Protein AF-A0A6V7RP11-F1 (afdb_monomer)

Radius of gyration: 23.59 Å; Cα contacts (8 Å, |Δi|>4): 20; chains: 1; bounding box: 39×22×74 Å

Foldseek 3Di:
DDPPPPPPPPPPDDPVVVVVVVVVVVVVVLVVQLVVVCVVPVHSCVVVDPVVVVVVCVVVVD

pLDDT: mean 82.31, std 13.04, range [48.62, 97.31]

Solvent-accessible surface area (backbone atoms only — not comparable to full-atom values): 3823 Å² total; per-residue (Å²): 138,81,83,76,78,76,78,78,78,76,67,90,70,51,69,66,61,56,52,52,52,49,52,51,51,51,51,52,50,49,52,53,51,29,54,54,31,22,78,7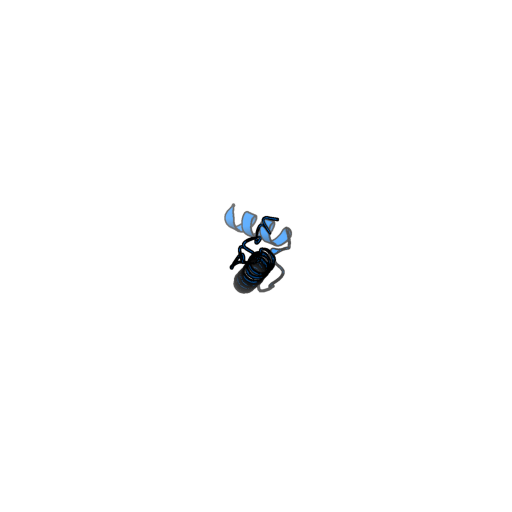5,63,83,31,52,67,43,76,77,38,67,68,48,54,53,49,53,49,51,70,72,66,111

Secondary structure (DSSP, 8-state):
-----------SS-HHHHHHHHHHHHHHHHHHHHHHHHHHHS-TTGGG-HHHHHHHHHHHH-

Mean predicted aligned error: 10.2 Å

Organism: NCBI:txid709509

Structure (mmCIF, N/CA/C/O backbone):
data_AF-A0A6V7RP11-F1
#
_entry.id   AF-A0A6V7RP11-F1
#
loop_
_atom_site.group_PDB
_atom_site.id
_atom_site.type_symbol
_atom_site.label_atom_id
_atom_site.label_alt_id
_atom_site.label_comp_id
_atom_site.label_asym_id
_atom_site.label_entity_id
_atom_site.label_seq_id
_atom_site.pdbx_PDB_ins_code
_atom_site.Cartn_x
_atom_site.Cartn_y
_atom_site.Cartn_z
_atom_site.occupancy
_atom_site.B_iso_or_equiv
_atom_site.auth_seq_id
_atom_site.auth_comp_id
_atom_site.auth_asym_id
_atom_site.auth_atom_id
_atom_site.pdbx_PDB_model_num
ATOM 1 N N . MET A 1 1 ? -26.937 1.723 51.050 1.00 51.00 1 MET A N 1
ATOM 2 C CA . MET A 1 1 ? -26.413 0.712 50.111 1.00 51.00 1 MET A CA 1
ATOM 3 C C . MET A 1 1 ? -27.063 0.979 48.764 1.00 51.00 1 MET A C 1
ATOM 5 O O . MET A 1 1 ? -28.155 0.495 48.518 1.00 51.00 1 MET A O 1
ATOM 9 N N . ALA A 1 2 ? -26.488 1.877 47.965 1.00 48.62 2 ALA A N 1
ATOM 10 C CA . ALA A 1 2 ? -26.990 2.160 46.624 1.00 48.62 2 ALA A CA 1
ATOM 11 C C . ALA A 1 2 ? -26.015 1.508 45.648 1.00 48.62 2 ALA A C 1
ATOM 13 O O . ALA A 1 2 ? -24.965 2.071 45.343 1.00 48.62 2 ALA A O 1
ATOM 14 N N . GLU A 1 3 ? -26.326 0.279 4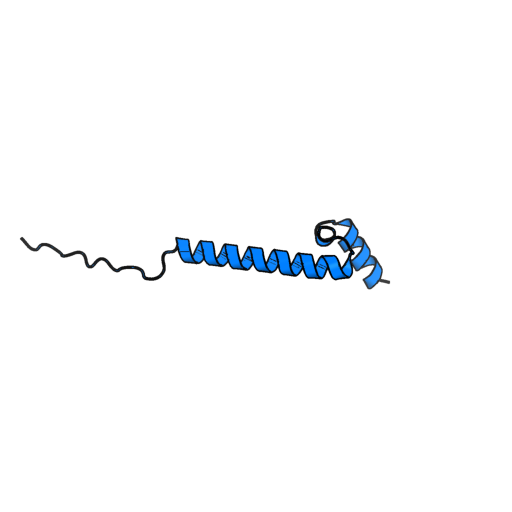5.243 1.00 55.16 3 GLU A N 1
ATOM 15 C CA . GLU 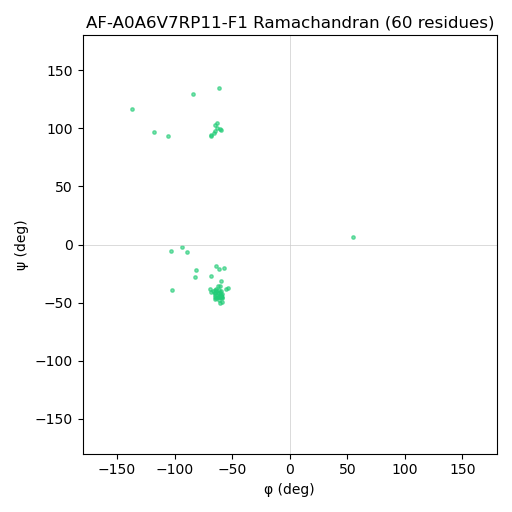A 1 3 ? -25.631 -0.397 44.155 1.00 55.16 3 GLU A CA 1
ATOM 16 C C . GLU A 1 3 ? -25.863 0.412 42.879 1.00 55.16 3 GLU A C 1
ATOM 18 O O . GLU A 1 3 ? -26.930 0.376 42.264 1.00 55.16 3 GLU A O 1
ATOM 23 N N . GLN A 1 4 ? -24.866 1.214 42.512 1.00 56.59 4 GLN A N 1
ATOM 24 C CA . GLN A 1 4 ? -24.844 1.913 41.240 1.00 56.59 4 GLN A CA 1
ATOM 25 C C . GLN A 1 4 ? -24.680 0.865 40.141 1.00 56.59 4 GLN A C 1
ATOM 27 O O . GLN A 1 4 ? -23.568 0.451 39.817 1.00 56.59 4 GLN A O 1
ATOM 32 N N . GLN A 1 5 ? -25.805 0.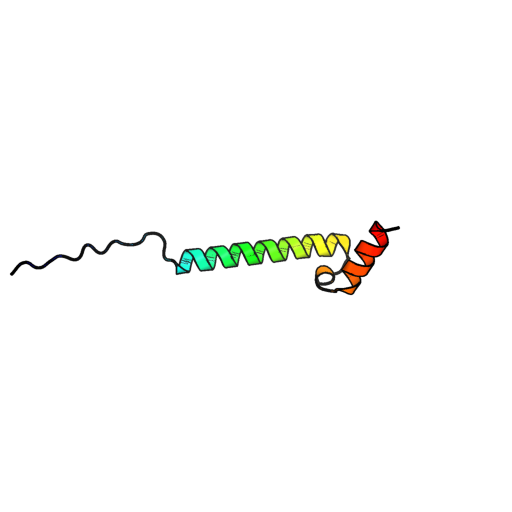410 39.590 1.00 59.38 5 GLN A N 1
ATOM 33 C CA . GLN A 1 5 ? -25.830 -0.469 38.432 1.00 59.38 5 GLN A CA 1
ATOM 34 C C . GLN A 1 5 ? -25.168 0.254 37.259 1.00 59.38 5 GLN A C 1
ATOM 36 O O . GLN A 1 5 ? -25.755 1.130 36.618 1.00 59.38 5 GLN A O 1
ATOM 41 N N . GLN A 1 6 ? -23.904 -0.082 37.015 1.00 61.88 6 GLN A N 1
ATOM 42 C CA . GLN A 1 6 ? -23.141 0.444 35.900 1.00 61.88 6 GLN A CA 1
ATOM 43 C C . GLN A 1 6 ? -23.816 -0.017 34.612 1.00 61.88 6 GLN A C 1
ATOM 45 O O . GLN A 1 6 ? -23.745 -1.180 34.222 1.00 61.88 6 GLN A O 1
ATOM 50 N N . LYS A 1 7 ? -24.517 0.913 33.961 1.00 58.72 7 LYS A N 1
ATOM 51 C CA . LYS A 1 7 ? -25.116 0.721 32.644 1.00 58.72 7 LYS A CA 1
ATOM 52 C C . LYS A 1 7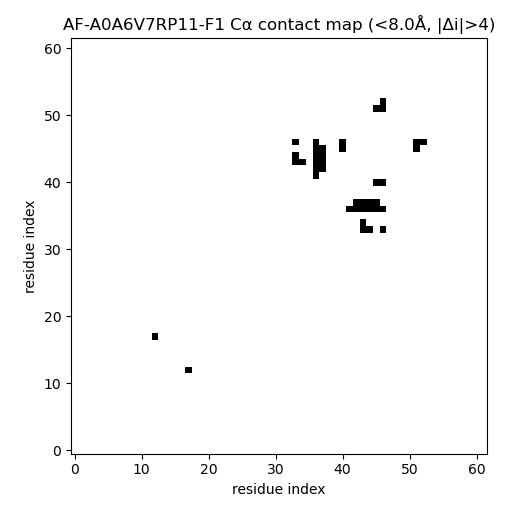 ? -23.977 0.385 31.681 1.00 58.72 7 LYS A C 1
ATOM 54 O O . LYS A 1 7 ? -23.255 1.279 31.244 1.00 58.72 7 LYS A O 1
ATOM 59 N N . ILE A 1 8 ? -23.776 -0.898 31.384 1.00 66.19 8 ILE A N 1
ATOM 60 C CA . ILE 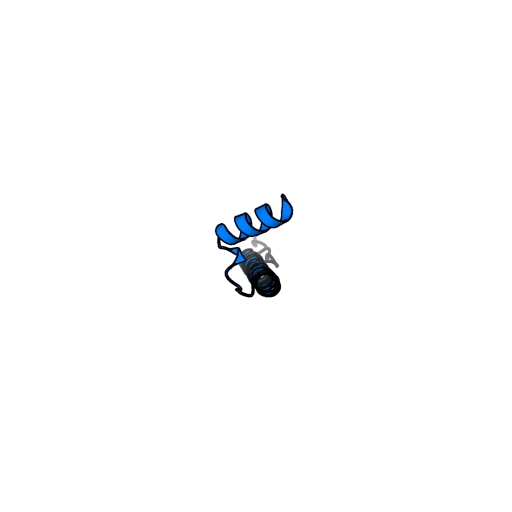A 1 8 ? -22.797 -1.335 30.390 1.00 66.19 8 ILE A CA 1
ATOM 61 C C . ILE A 1 8 ? -23.291 -0.813 29.042 1.00 66.19 8 ILE A C 1
ATOM 63 O O . ILE A 1 8 ? -24.168 -1.394 28.403 1.00 66.19 8 ILE A O 1
ATOM 67 N N . VAL A 1 9 ? -22.772 0.345 28.632 1.00 68.00 9 VAL A N 1
ATOM 68 C CA . VAL A 1 9 ? -23.016 0.914 27.309 1.00 68.00 9 VAL A CA 1
ATOM 69 C C . VAL A 1 9 ? -22.306 0.006 26.315 1.00 68.00 9 VAL A C 1
ATOM 71 O O . VAL A 1 9 ? -21.106 0.128 26.074 1.00 68.00 9 VAL A O 1
ATOM 74 N N . HIS A 1 10 ? -23.047 -0.953 25.770 1.00 62.94 10 HIS A N 1
ATOM 75 C CA . HIS A 1 10 ? -22.560 -1.863 24.747 1.00 62.94 10 HIS A CA 1
ATOM 76 C C . HIS A 1 10 ? -22.238 -1.036 23.491 1.00 62.94 10 HIS A C 1
ATOM 78 O O . HIS A 1 10 ? -23.132 -0.654 22.732 1.00 62.94 10 HIS A O 1
ATOM 84 N N . ARG A 1 11 ? -20.962 -0.679 23.289 1.00 65.12 11 ARG A N 1
ATOM 85 C CA . ARG A 1 11 ? -20.520 0.008 22.069 1.00 65.12 11 ARG A CA 1
ATOM 86 C C . ARG A 1 11 ? -20.732 -0.949 20.896 1.00 65.12 11 ARG A C 1
ATOM 88 O O . ARG A 1 11 ? -19.955 -1.870 20.688 1.00 65.12 11 ARG A O 1
ATOM 95 N N . ARG A 1 12 ? -21.802 -0.707 20.133 1.00 67.50 12 ARG A N 1
ATOM 96 C CA . ARG A 1 12 ? -22.244 -1.506 18.972 1.00 67.50 12 ARG A CA 1
ATOM 97 C C . ARG A 1 12 ? -21.186 -1.641 17.878 1.00 67.50 12 ARG A C 1
ATOM 99 O O . ARG A 1 12 ? -21.273 -2.554 17.070 1.00 67.50 12 ARG A O 1
ATOM 106 N N . PHE A 1 13 ? -20.203 -0.746 17.859 1.00 65.56 13 PHE A N 1
ATOM 107 C CA . PHE A 1 13 ? -19.084 -0.792 16.933 1.00 65.56 13 PHE A CA 1
ATOM 108 C C . PHE A 1 13 ? -17.781 -0.962 17.721 1.00 65.56 13 PHE A C 1
ATOM 110 O O . PHE A 1 13 ? -17.245 0.020 18.248 1.00 65.56 13 PHE A O 1
ATOM 117 N N . PRO A 1 14 ? -17.276 -2.200 17.849 1.00 83.50 14 PRO A N 1
ATOM 118 C CA . PRO A 1 14 ? -15.971 -2.438 18.437 1.00 83.50 14 PRO A CA 1
ATOM 119 C C . PRO A 1 14 ? -14.917 -1.742 17.576 1.00 83.50 14 PRO A C 1
ATOM 121 O O . PRO A 1 14 ? -14.921 -1.871 16.350 1.00 83.50 14 PRO A O 1
ATOM 124 N N . LEU A 1 15 ? -13.986 -1.033 18.214 1.00 85.69 15 LEU A N 1
ATOM 125 C CA . LEU A 1 15 ? -12.872 -0.373 17.525 1.00 85.69 15 LEU A CA 1
ATOM 126 C C . LEU A 1 15 ? -12.098 -1.366 16.633 1.00 85.69 15 LEU A C 1
ATOM 128 O O . LEU A 1 15 ? -11.731 -1.041 15.510 1.00 85.69 15 LEU A O 1
ATOM 132 N N . LEU A 1 16 ? -11.954 -2.607 17.108 1.00 85.94 16 LEU A N 1
ATOM 133 C CA . LEU A 1 16 ? -11.308 -3.718 16.407 1.00 85.94 16 LEU A CA 1
ATOM 1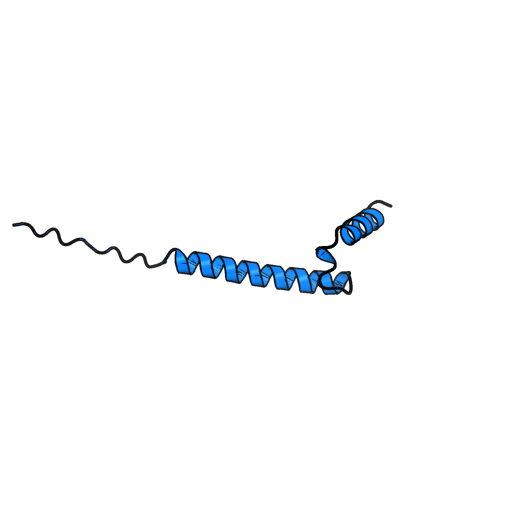34 C C . LEU A 1 16 ? -11.966 -4.043 15.059 1.00 85.94 16 LEU A C 1
ATOM 136 O O . LEU A 1 16 ? -11.272 -4.171 14.056 1.00 85.94 16 LEU A O 1
ATOM 140 N N . VAL A 1 17 ? -13.300 -4.122 15.013 1.00 89.38 17 VAL A N 1
ATOM 141 C CA . VAL A 1 17 ? -14.040 -4.437 13.777 1.00 89.38 17 VAL A CA 1
ATOM 142 C C . VAL A 1 17 ? -13.859 -3.326 12.748 1.00 89.38 17 VAL A C 1
ATOM 144 O O . VAL A 1 17 ? -13.671 -3.597 11.565 1.00 89.38 17 VAL A O 1
ATOM 147 N N . ARG A 1 18 ? -13.852 -2.066 13.196 1.00 88.56 18 ARG A N 1
ATOM 148 C CA . ARG A 1 18 ? -13.626 -0.914 12.315 1.00 88.56 18 ARG A CA 1
ATOM 149 C C . ARG A 1 18 ? -12.219 -0.916 11.715 1.00 88.56 18 ARG A C 1
ATOM 151 O O . ARG A 1 18 ? -12.073 -0.628 10.532 1.00 88.56 18 ARG A O 1
ATOM 158 N N . ILE A 1 19 ? -11.211 -1.253 12.519 1.00 93.19 19 ILE A N 1
ATOM 159 C CA . ILE A 1 19 ? -9.816 -1.359 12.072 1.00 93.19 19 ILE A CA 1
ATOM 160 C C . ILE A 1 19 ? -9.665 -2.503 11.064 1.00 93.19 19 ILE A C 1
ATOM 162 O O . ILE A 1 19 ? -9.103 -2.295 9.993 1.00 93.19 19 ILE A O 1
ATOM 166 N N . LEU A 1 20 ? -10.221 -3.683 11.353 1.00 94.56 20 LEU A N 1
ATOM 167 C CA . LEU A 1 20 ? -10.194 -4.822 10.429 1.00 94.56 20 LEU A CA 1
ATOM 168 C C . LEU A 1 20 ? -10.866 -4.498 9.091 1.00 94.56 20 LEU A C 1
ATOM 170 O O . LEU A 1 20 ? -10.320 -4.815 8.037 1.00 94.56 20 LEU A O 1
ATOM 174 N N . LEU A 1 21 ? -12.017 -3.821 9.122 1.00 94.56 21 LEU A N 1
ATOM 175 C CA . LEU A 1 21 ? -12.720 -3.400 7.912 1.00 94.56 21 LEU A CA 1
ATOM 176 C C . LEU A 1 21 ? -11.900 -2.391 7.095 1.00 94.56 21 LEU A C 1
ATOM 178 O O . LEU A 1 21 ? -11.850 -2.488 5.873 1.00 94.56 21 LEU A O 1
ATOM 182 N N . PHE A 1 22 ? -11.217 -1.458 7.759 1.00 95.81 22 PHE A N 1
ATOM 183 C CA . PHE A 1 22 ? -10.311 -0.530 7.086 1.00 95.81 22 PHE A CA 1
ATOM 184 C C . PHE A 1 22 ? -9.163 -1.266 6.382 1.00 95.81 22 PHE A C 1
ATOM 186 O O . PHE A 1 22 ? -8.917 -1.020 5.202 1.00 95.81 22 PHE A O 1
ATOM 193 N N . PHE A 1 23 ? -8.507 -2.210 7.066 1.00 97.06 23 PHE A N 1
ATOM 194 C CA . PHE A 1 23 ? -7.454 -3.030 6.458 1.00 97.06 23 PHE A CA 1
ATOM 195 C C . PHE A 1 23 ? -7.970 -3.855 5.280 1.00 97.06 23 PHE A C 1
ATOM 197 O O . PHE A 1 23 ? -7.302 -3.929 4.254 1.00 97.06 23 PHE A O 1
ATOM 204 N N . TYR A 1 24 ? -9.167 -4.429 5.395 1.00 96.75 24 TYR A N 1
ATOM 205 C CA . TYR A 1 24 ? -9.787 -5.171 4.303 1.00 96.75 24 TYR A CA 1
ATOM 206 C C . TYR A 1 24 ? -9.968 -4.299 3.053 1.00 96.75 24 TYR A C 1
ATOM 208 O O . TYR A 1 24 ? -9.532 -4.678 1.967 1.00 96.75 24 TYR A O 1
ATOM 216 N N . VAL A 1 25 ? -10.539 -3.101 3.207 1.00 97.31 25 VAL A N 1
ATOM 217 C CA . VAL A 1 25 ? -10.717 -2.158 2.091 1.00 97.31 25 VAL A CA 1
ATOM 218 C C . VAL A 1 25 ? -9.367 -1.724 1.514 1.00 97.31 25 VAL A C 1
ATOM 220 O O . VAL A 1 25 ? -9.214 -1.683 0.295 1.00 97.31 25 VAL A O 1
ATOM 223 N N . ALA A 1 26 ? -8.372 -1.451 2.362 1.00 97.06 26 ALA A N 1
ATOM 224 C CA . ALA A 1 26 ? -7.030 -1.087 1.915 1.00 97.06 26 ALA A CA 1
ATOM 225 C C . ALA A 1 26 ? -6.389 -2.196 1.063 1.00 97.06 26 ALA A C 1
ATOM 227 O O . ALA A 1 26 ? -5.846 -1.912 -0.002 1.00 97.06 26 ALA A O 1
ATOM 228 N N . ILE A 1 27 ? -6.507 -3.458 1.485 1.00 96.94 27 ILE A N 1
ATOM 229 C CA . ILE A 1 27 ? -6.003 -4.612 0.732 1.00 96.94 27 ILE A CA 1
ATOM 230 C C . ILE A 1 27 ? -6.698 -4.713 -0.633 1.00 96.94 27 ILE A C 1
ATOM 232 O O . ILE A 1 27 ? -6.024 -4.871 -1.649 1.00 96.94 27 ILE A O 1
ATOM 236 N N . VAL A 1 28 ? -8.026 -4.565 -0.683 1.00 97.12 28 VAL A N 1
ATOM 237 C CA . VAL A 1 28 ? -8.781 -4.584 -1.949 1.00 97.12 28 VAL A CA 1
ATOM 238 C C . VAL A 1 28 ? -8.323 -3.467 -2.893 1.00 97.12 28 VAL A C 1
ATOM 240 O O . VAL A 1 28 ? -8.115 -3.722 -4.078 1.00 97.12 28 VAL A O 1
ATOM 243 N N . LEU A 1 29 ? -8.110 -2.251 -2.383 1.00 95.88 29 LEU A N 1
ATOM 244 C CA . LEU A 1 29 ? -7.602 -1.131 -3.183 1.00 95.88 29 LEU A CA 1
ATOM 245 C C . LEU A 1 29 ? -6.189 -1.385 -3.715 1.00 95.88 29 LEU A C 1
ATOM 247 O O . LEU A 1 29 ? -5.909 -1.041 -4.862 1.00 95.88 29 LEU A O 1
ATOM 251 N N . VAL A 1 30 ? -5.320 -2.017 -2.922 1.00 93.44 30 VAL A N 1
ATOM 252 C CA . VAL A 1 30 ? -3.988 -2.427 -3.386 1.00 93.44 30 VAL A CA 1
ATOM 253 C C . VAL A 1 30 ? -4.120 -3.399 -4.552 1.00 93.44 30 VAL A C 1
ATOM 255 O O . VAL A 1 30 ? -3.530 -3.156 -5.599 1.00 93.44 30 VAL A O 1
ATOM 258 N N . PHE A 1 31 ? -4.934 -4.450 -4.431 1.00 94.19 31 PHE A N 1
ATOM 259 C CA . PHE A 1 31 ? -5.126 -5.402 -5.529 1.00 94.19 31 PHE A CA 1
ATOM 260 C C . PHE A 1 31 ? -5.710 -4.752 -6.785 1.00 94.19 31 PHE A C 1
ATOM 262 O O . PHE A 1 31 ? -5.222 -5.021 -7.880 1.00 94.19 31 PHE A O 1
ATOM 269 N N . LEU A 1 32 ? -6.691 -3.858 -6.642 1.00 93.81 32 LEU A N 1
ATOM 270 C CA . LEU A 1 32 ? -7.223 -3.083 -7.766 1.00 93.81 32 LEU A CA 1
ATOM 271 C C . LEU A 1 32 ? -6.130 -2.240 -8.438 1.00 93.81 32 LEU A C 1
ATOM 273 O O . LEU A 1 32 ? -6.008 -2.262 -9.661 1.00 93.81 32 LEU A O 1
ATOM 277 N N . GLY A 1 33 ? -5.296 -1.553 -7.653 1.00 87.94 33 GLY A N 1
ATOM 278 C CA . GLY A 1 33 ? -4.157 -0.787 -8.164 1.00 87.94 33 GLY A CA 1
ATOM 279 C C . GLY A 1 33 ? -3.130 -1.657 -8.892 1.00 87.94 33 GLY A C 1
ATOM 280 O O . GLY A 1 33 ? -2.640 -1.261 -9.947 1.00 87.94 33 GLY A O 1
ATOM 281 N N . LEU A 1 34 ? -2.851 -2.864 -8.389 1.00 89.88 34 LEU A N 1
ATOM 282 C CA . LEU A 1 34 ? -1.951 -3.821 -9.042 1.00 89.88 34 LEU A CA 1
ATOM 283 C C . LEU A 1 34 ? -2.534 -4.383 -10.337 1.00 89.88 34 LEU A C 1
ATOM 285 O O . LEU A 1 34 ? -1.792 -4.551 -11.298 1.00 89.88 34 LEU A O 1
ATOM 289 N N . MET A 1 35 ? -3.842 -4.651 -10.395 1.00 89.06 35 MET A N 1
ATOM 290 C CA . MET A 1 35 ? -4.503 -5.096 -11.629 1.00 89.06 35 MET A CA 1
ATOM 291 C C . MET A 1 35 ? -4.468 -4.009 -12.705 1.00 89.06 35 MET A C 1
ATOM 293 O O . MET A 1 35 ? -4.183 -4.300 -13.865 1.00 89.06 35 MET A O 1
ATOM 297 N N . ILE A 1 36 ? -4.712 -2.754 -12.321 1.00 85.31 36 ILE A N 1
ATOM 298 C CA . ILE A 1 36 ? -4.593 -1.611 -13.234 1.00 85.31 36 ILE A CA 1
ATOM 299 C C . ILE A 1 36 ? -3.131 -1.440 -13.670 1.00 85.31 36 ILE A C 1
ATOM 301 O O . ILE A 1 36 ? -2.862 -1.294 -14.858 1.00 85.31 36 ILE A O 1
ATOM 305 N N . GLY A 1 37 ? -2.182 -1.523 -12.734 1.00 82.19 37 GLY A N 1
ATOM 306 C CA . GLY A 1 37 ? -0.749 -1.461 -13.025 1.00 82.19 37 GLY A CA 1
ATOM 307 C C . GLY A 1 37 ? -0.281 -2.577 -13.960 1.00 82.19 37 GLY A C 1
ATOM 308 O O . GLY A 1 37 ? 0.481 -2.310 -14.883 1.00 82.19 37 GLY A O 1
ATOM 309 N N . PHE A 1 38 ? -0.791 -3.799 -13.788 1.00 82.94 38 PHE A N 1
ATOM 310 C CA . PHE A 1 38 ? -0.537 -4.924 -14.689 1.00 82.94 38 PHE A CA 1
ATOM 311 C C . PHE A 1 38 ? -0.997 -4.627 -16.115 1.00 82.94 38 PHE A C 1
ATOM 313 O O . PHE A 1 38 ? -0.237 -4.854 -17.047 1.00 82.94 38 PHE A O 1
ATOM 320 N N . GLY A 1 39 ? -2.198 -4.066 -16.283 1.00 81.50 39 GLY A N 1
ATOM 321 C CA . GLY A 1 39 ? -2.728 -3.732 -17.607 1.00 81.50 39 GLY A CA 1
ATOM 322 C C . GLY A 1 39 ? -1.925 -2.669 -18.367 1.00 81.50 39 GLY A C 1
ATOM 323 O O . GLY A 1 39 ? -2.077 -2.563 -19.577 1.00 81.50 39 GLY A O 1
ATOM 324 N N . ILE A 1 40 ? -1.086 -1.886 -17.679 1.00 81.75 40 ILE A N 1
ATOM 325 C CA . ILE A 1 40 ? -0.262 -0.828 -18.288 1.00 81.75 40 ILE A CA 1
ATOM 326 C C . ILE A 1 40 ? 1.198 -1.281 -18.451 1.00 81.75 40 ILE A C 1
ATOM 328 O O . ILE A 1 40 ? 1.834 -0.945 -19.445 1.00 81.75 40 ILE A O 1
ATOM 332 N N . LEU A 1 41 ? 1.749 -2.006 -17.472 1.00 82.69 41 LEU A N 1
ATOM 333 C CA . LEU A 1 41 ? 3.177 -2.348 -17.400 1.00 82.69 41 LEU A CA 1
ATOM 334 C C . LEU A 1 41 ? 3.495 -3.798 -17.808 1.00 82.69 41 LEU A C 1
ATOM 336 O O . LEU A 1 41 ? 4.665 -4.177 -17.753 1.00 82.69 41 LEU A O 1
ATOM 340 N N . ASP A 1 42 ? 2.487 -4.638 -18.077 1.00 80.12 42 ASP A N 1
ATOM 341 C CA . ASP A 1 42 ? 2.591 -6.109 -18.211 1.00 80.12 42 ASP A CA 1
ATOM 342 C C . ASP A 1 42 ? 3.235 -6.818 -16.995 1.00 80.12 42 ASP A C 1
ATOM 344 O O . ASP A 1 42 ? 3.480 -8.026 -16.988 1.00 80.12 42 ASP A O 1
ATOM 348 N N . ASN A 1 43 ? 3.494 -6.074 -15.916 1.00 80.19 43 ASN A N 1
ATOM 349 C CA . ASN A 1 43 ? 4.109 -6.551 -14.689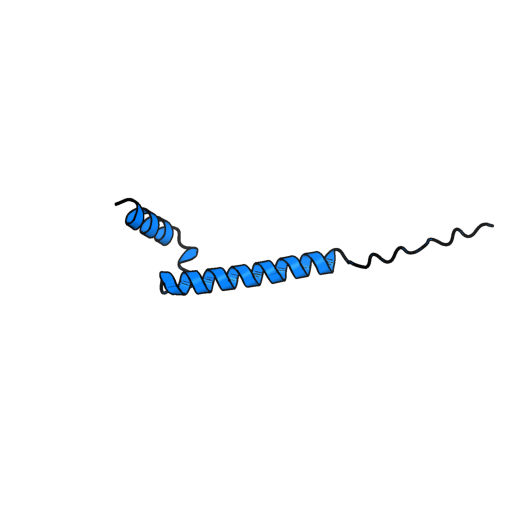 1.00 80.19 43 ASN A CA 1
ATOM 350 C C . ASN A 1 43 ? 3.368 -5.957 -13.481 1.00 80.19 43 ASN A C 1
ATOM 352 O O . ASN A 1 43 ? 3.419 -4.741 -13.271 1.00 80.19 43 ASN A O 1
ATOM 356 N N . PRO A 1 44 ? 2.724 -6.788 -12.639 1.00 75.81 44 PRO A N 1
ATOM 357 C CA . PRO A 1 44 ? 1.868 -6.293 -11.564 1.00 75.81 44 PRO A CA 1
ATOM 358 C C . PRO A 1 44 ? 2.666 -5.575 -10.472 1.00 75.81 44 PRO A C 1
ATOM 360 O O . PRO A 1 44 ? 2.151 -4.672 -9.825 1.00 75.81 44 PRO A O 1
ATOM 363 N N . PHE A 1 45 ? 3.940 -5.929 -10.289 1.00 83.25 45 PHE A N 1
ATOM 364 C CA . PHE A 1 45 ? 4.825 -5.275 -9.323 1.00 83.25 45 PHE A CA 1
ATOM 365 C C . PHE A 1 45 ? 5.649 -4.142 -9.938 1.00 83.25 45 PHE A C 1
ATOM 367 O O . PHE A 1 45 ? 6.405 -3.481 -9.226 1.00 83.25 45 PHE A O 1
ATOM 374 N N . GLY A 1 46 ? 5.514 -3.896 -11.244 1.00 83.44 46 GLY A N 1
ATOM 375 C CA . GLY A 1 46 ? 6.233 -2.824 -11.926 1.00 83.44 46 GLY A CA 1
ATOM 376 C C . GLY A 1 46 ? 5.908 -1.443 -11.350 1.00 83.44 46 GLY A C 1
ATOM 377 O O . GLY A 1 46 ? 6.791 -0.605 -11.243 1.00 83.44 46 GLY A O 1
ATOM 378 N N . VAL A 1 47 ? 4.686 -1.240 -10.846 1.00 83.88 47 VAL A N 1
ATOM 379 C CA . VAL A 1 47 ? 4.244 0.030 -10.237 1.00 83.88 47 VAL A CA 1
ATOM 380 C C . VAL A 1 47 ? 5.049 0.426 -8.992 1.00 83.88 47 VAL A C 1
ATOM 382 O O . VAL A 1 47 ? 5.081 1.601 -8.634 1.00 83.88 47 VAL A O 1
ATOM 385 N N . PHE A 1 48 ? 5.718 -0.527 -8.335 1.00 88.56 48 PHE A N 1
ATOM 386 C CA . PHE A 1 48 ? 6.592 -0.254 -7.189 1.00 88.56 48 PHE A CA 1
ATOM 387 C C . PHE A 1 48 ? 8.045 0.035 -7.582 1.00 88.56 48 PHE A C 1
ATOM 389 O O . PHE A 1 48 ? 8.851 0.385 -6.720 1.00 88.56 48 PHE A O 1
ATOM 396 N N . ARG A 1 49 ? 8.409 -0.120 -8.860 1.00 88.38 49 ARG A N 1
ATOM 397 C CA . ARG A 1 49 ? 9.759 0.170 -9.347 1.00 88.38 49 ARG A CA 1
ATOM 398 C C . ARG A 1 49 ? 9.875 1.654 -9.658 1.00 88.38 49 ARG A C 1
ATOM 400 O O . ARG A 1 49 ? 9.062 2.207 -10.394 1.00 88.38 49 ARG A O 1
ATOM 407 N N . ILE A 1 50 ? 10.922 2.290 -9.135 1.00 88.00 50 ILE A N 1
ATOM 408 C CA . ILE A 1 50 ? 11.191 3.711 -9.393 1.00 88.00 50 ILE A CA 1
ATOM 409 C C . ILE A 1 50 ? 11.441 3.965 -10.890 1.00 88.00 50 ILE A C 1
ATOM 411 O O . ILE A 1 50 ? 10.969 4.957 -11.437 1.00 88.00 50 ILE A O 1
ATOM 415 N N . GLU A 1 51 ? 12.091 3.004 -11.556 1.00 87.38 51 GLU A N 1
ATOM 416 C CA . GLU A 1 51 ? 12.410 2.998 -12.989 1.00 87.38 51 GLU A CA 1
ATOM 417 C C . GLU A 1 51 ? 11.157 3.175 -13.855 1.00 87.38 51 GLU A C 1
ATOM 419 O O . GLU A 1 51 ? 11.185 3.874 -14.863 1.00 87.38 51 GLU A O 1
ATOM 424 N N . THR A 1 52 ? 10.028 2.575 -13.460 1.00 87.94 52 THR A N 1
ATOM 425 C CA . THR A 1 52 ? 8.775 2.706 -14.206 1.00 87.94 52 THR A CA 1
ATOM 426 C C . THR A 1 52 ? 8.228 4.126 -14.131 1.00 87.94 52 THR A C 1
ATOM 428 O O . THR A 1 52 ? 7.784 4.663 -15.141 1.00 87.94 52 THR A O 1
ATOM 431 N N . TRP A 1 53 ? 8.292 4.767 -12.966 1.00 90.31 53 TRP A N 1
ATOM 432 C CA . TRP A 1 53 ? 7.868 6.159 -12.828 1.00 90.31 53 TRP A CA 1
ATOM 433 C C . TRP A 1 53 ? 8.773 7.102 -13.609 1.00 90.31 53 TRP A C 1
ATOM 435 O O . TRP A 1 53 ? 8.271 8.004 -14.271 1.00 90.31 53 TRP A O 1
ATOM 445 N N . GLU A 1 54 ? 10.082 6.860 -13.601 1.00 90.44 54 GLU A N 1
ATOM 446 C CA . GLU A 1 54 ? 11.023 7.597 -14.443 1.00 90.44 54 GLU A CA 1
ATOM 447 C C . GLU A 1 54 ? 10.684 7.433 -15.930 1.00 90.44 54 GL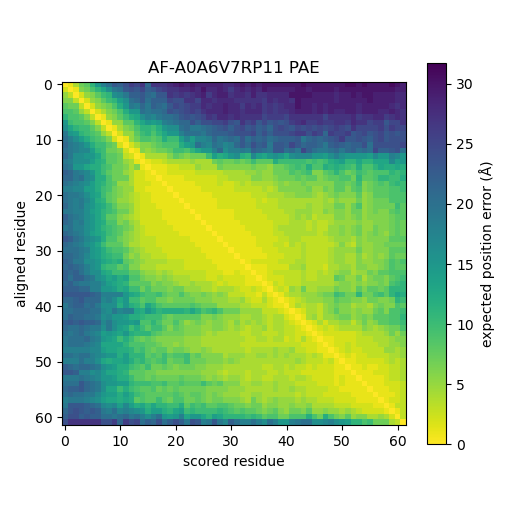U A C 1
ATOM 449 O O . GLU A 1 54 ? 10.597 8.428 -16.647 1.00 90.44 54 GLU A O 1
ATOM 454 N N . HIS A 1 55 ? 10.378 6.211 -16.378 1.00 85.38 55 HIS A N 1
ATOM 455 C CA . HIS A 1 55 ? 9.977 5.934 -17.757 1.00 85.38 55 HIS A CA 1
ATOM 456 C C . HIS A 1 55 ? 8.652 6.618 -18.130 1.00 85.38 55 HIS A C 1
ATOM 458 O O . HIS A 1 55 ? 8.571 7.262 -19.171 1.00 85.38 55 HIS A O 1
ATOM 464 N N . ILE A 1 56 ? 7.627 6.546 -17.271 1.00 87.00 56 ILE A N 1
ATOM 465 C CA . ILE A 1 56 ? 6.323 7.204 -17.479 1.00 87.00 56 ILE A CA 1
ATOM 466 C C . ILE A 1 56 ? 6.487 8.725 -17.537 1.00 87.00 56 ILE A C 1
ATOM 468 O O . ILE A 1 56 ? 5.917 9.382 -18.411 1.00 87.00 56 ILE A O 1
ATOM 472 N N . ILE A 1 57 ? 7.269 9.298 -16.621 1.00 91.19 57 ILE A N 1
ATOM 473 C CA . ILE A 1 57 ? 7.534 10.737 -16.594 1.00 91.19 57 ILE A CA 1
ATOM 474 C C . ILE A 1 57 ? 8.303 11.139 -17.848 1.00 91.19 57 ILE A C 1
ATOM 476 O O . ILE A 1 57 ? 7.933 12.128 -18.467 1.00 91.19 57 ILE A O 1
ATOM 480 N N . ASN A 1 58 ? 9.311 10.370 -18.260 1.00 91.88 58 ASN A N 1
ATOM 481 C CA . ASN A 1 58 ? 10.069 10.637 -19.478 1.00 91.88 58 ASN A CA 1
ATOM 482 C C . ASN A 1 58 ? 9.171 10.589 -20.729 1.00 91.88 58 ASN A C 1
ATOM 484 O O . ASN A 1 58 ? 9.204 11.510 -21.536 1.00 91.88 58 ASN A O 1
ATOM 488 N N . LEU A 1 59 ? 8.287 9.587 -20.832 1.00 87.88 59 LEU A N 1
ATOM 489 C CA . LEU A 1 59 ? 7.285 9.488 -21.903 1.00 87.88 59 LEU A CA 1
ATOM 490 C C . LEU A 1 59 ? 6.317 10.681 -21.925 1.00 87.88 59 LEU A C 1
ATOM 492 O O . LEU A 1 59 ? 5.893 11.114 -22.991 1.00 87.88 59 LEU A O 1
ATOM 496 N N . THR A 1 60 ? 5.954 11.205 -20.754 1.00 89.44 60 THR A N 1
ATOM 497 C CA . THR A 1 60 ? 5.004 12.324 -20.638 1.00 89.44 60 THR A CA 1
ATOM 498 C C . THR A 1 60 ? 5.677 13.681 -20.851 1.00 89.44 60 THR A C 1
ATOM 500 O O . THR A 1 60 ? 5.021 14.641 -21.252 1.00 89.44 60 THR A O 1
ATOM 503 N N . ARG A 1 61 ? 6.974 13.792 -20.549 1.00 82.31 61 ARG A N 1
ATOM 504 C CA . ARG A 1 61 ? 7.705 15.064 -20.549 1.00 82.31 61 ARG A CA 1
ATOM 505 C C . ARG A 1 61 ? 8.155 15.506 -21.944 1.00 82.31 61 ARG A C 1
ATOM 507 O O . ARG A 1 61 ? 8.298 16.713 -22.128 1.00 82.31 61 ARG A O 1
ATOM 514 N N . GLY A 1 62 ? 8.262 14.576 -22.898 1.00 59.72 62 GLY A N 1
ATOM 515 C CA . GLY A 1 62 ? 8.708 14.853 -24.269 1.00 59.72 62 GLY A CA 1
ATOM 516 C C . GLY A 1 62 ? 10.222 14.876 -24.398 1.00 59.72 62 GLY A C 1
ATOM 517 O O . GLY A 1 62 ? 10.869 15.619 -23.627 1.00 59.72 62 GLY A O 1
#

InterPro domains:
  IPR024596 DNA-directed RNA polymerase subunit beta/EpuA [PF11772] (19-60)

Sequence (62 aa):
MAEQQQKIVHRRFPLLVRILLFFYVAIVLVFLGLMIGFGILDNPFGVFRIETWEHIINLTRG